Protein AF-A0A3A0VAQ7-F1 (afdb_monomer)

Structure (mmCIF, N/CA/C/O backbone):
data_AF-A0A3A0VAQ7-F1
#
_entry.id   AF-A0A3A0VAQ7-F1
#
loop_
_atom_site.group_PDB
_atom_site.id
_atom_site.type_symbol
_atom_site.label_atom_id
_atom_site.label_alt_id
_atom_site.label_comp_id
_atom_site.label_asym_id
_atom_site.label_entity_id
_atom_site.label_seq_id
_atom_site.pdbx_PDB_ins_code
_atom_site.Cartn_x
_atom_site.Cartn_y
_atom_site.Cartn_z
_atom_site.occupancy
_atom_si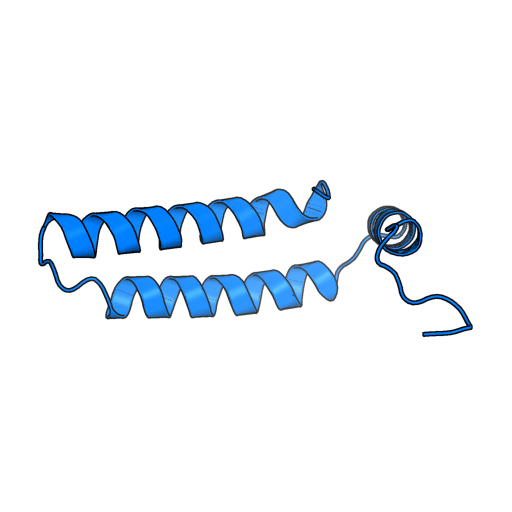te.B_iso_or_equiv
_atom_site.auth_seq_id
_atom_site.auth_comp_id
_atom_site.auth_asym_id
_atom_site.auth_atom_id
_atom_site.pdbx_PDB_model_num
ATOM 1 N N . MET A 1 1 ? 11.941 -0.976 2.927 1.00 64.44 1 MET A N 1
ATOM 2 C CA . MET A 1 1 ? 10.879 -0.099 2.398 1.00 64.44 1 MET A CA 1
ATOM 3 C C . MET A 1 1 ? 11.397 0.558 1.134 1.00 64.44 1 MET A C 1
ATOM 5 O O . MET A 1 1 ? 12.471 1.150 1.184 1.00 64.44 1 MET A O 1
ATOM 9 N N . LEU A 1 2 ? 10.699 0.377 0.014 1.00 79.12 2 LEU A N 1
ATOM 10 C CA . LEU A 1 2 ? 11.098 0.935 -1.276 1.00 79.12 2 LEU A CA 1
ATOM 11 C C . LEU A 1 2 ? 10.590 2.375 -1.402 1.00 79.12 2 LEU A C 1
ATOM 13 O O . LEU A 1 2 ? 9.510 2.705 -0.914 1.00 79.12 2 LEU A O 1
ATOM 17 N N . ASP A 1 3 ? 11.366 3.253 -2.039 1.00 79.25 3 ASP A N 1
ATOM 18 C CA . ASP A 1 3 ? 11.030 4.683 -2.101 1.00 79.25 3 ASP A CA 1
ATOM 19 C C . ASP A 1 3 ? 9.715 4.947 -2.843 1.00 79.25 3 ASP A C 1
ATOM 21 O O . ASP A 1 3 ? 8.975 5.861 -2.480 1.00 79.25 3 ASP A O 1
ATOM 25 N N . PHE A 1 4 ? 9.403 4.123 -3.843 1.00 81.12 4 PHE A N 1
ATOM 26 C CA . PHE A 1 4 ? 8.177 4.226 -4.632 1.00 81.12 4 PHE A CA 1
ATOM 27 C C . PHE A 1 4 ? 6.928 3.702 -3.900 1.00 81.12 4 PHE A C 1
ATOM 29 O O . PHE A 1 4 ? 5.814 3.987 -4.330 1.00 81.12 4 PHE A O 1
ATOM 36 N N . GLU A 1 5 ? 7.088 2.987 -2.780 1.00 85.06 5 GLU A N 1
ATOM 37 C CA . GLU A 1 5 ? 5.979 2.460 -1.966 1.00 85.06 5 GLU A CA 1
ATOM 38 C C . GLU A 1 5 ? 5.570 3.399 -0.824 1.00 85.06 5 GLU A C 1
ATOM 40 O O . GLU A 1 5 ? 4.547 3.173 -0.177 1.00 85.06 5 GLU A O 1
ATOM 45 N N . LYS A 1 6 ? 6.323 4.482 -0.587 1.00 85.44 6 LYS A N 1
ATOM 46 C CA . LYS A 1 6 ? 5.976 5.528 0.393 1.00 85.44 6 LYS A CA 1
ATOM 47 C C . LYS A 1 6 ? 4.511 5.987 0.328 1.00 85.44 6 LYS A C 1
ATOM 49 O O . LYS A 1 6 ? 3.864 5.932 1.372 1.00 85.44 6 LYS A O 1
ATOM 54 N N . PRO A 1 7 ? 3.948 6.360 -0.840 1.00 85.50 7 PRO A N 1
ATOM 55 C CA . PRO A 1 7 ? 2.551 6.795 -0.905 1.00 85.50 7 PRO A CA 1
ATOM 56 C C . PRO A 1 7 ? 1.556 5.697 -0.498 1.00 85.50 7 PRO A C 1
ATOM 58 O O . PRO A 1 7 ? 0.528 5.991 0.102 1.00 85.50 7 PRO A O 1
ATOM 61 N N . LEU A 1 8 ? 1.862 4.422 -0.763 1.00 88.62 8 LEU A N 1
ATOM 62 C CA . LEU A 1 8 ? 1.006 3.303 -0.351 1.00 88.62 8 LEU A CA 1
ATOM 63 C C . LEU A 1 8 ? 1.033 3.116 1.167 1.00 88.62 8 LEU A C 1
ATOM 65 O O . LEU A 1 8 ? 0.012 2.826 1.788 1.00 88.62 8 LEU A O 1
ATOM 69 N N . PHE A 1 9 ? 2.205 3.305 1.771 1.00 88.50 9 PHE A N 1
ATOM 70 C CA . PHE A 1 9 ? 2.378 3.197 3.213 1.00 88.50 9 PHE A CA 1
ATOM 71 C C . PHE A 1 9 ? 1.653 4.315 3.968 1.00 88.50 9 PHE A C 1
ATOM 73 O O . P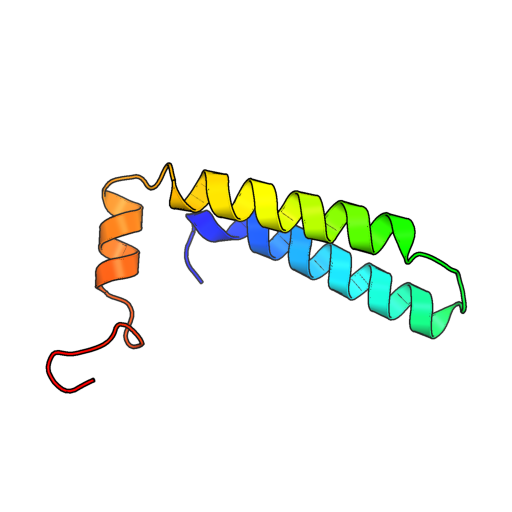HE A 1 9 ? 1.037 4.056 4.995 1.00 88.50 9 PHE A O 1
ATOM 80 N N . GLU A 1 10 ? 1.652 5.539 3.438 1.00 88.81 10 GLU A N 1
ATOM 81 C CA . GLU A 1 10 ? 0.875 6.648 4.006 1.00 88.81 10 GLU A CA 1
ATOM 82 C C . GLU A 1 10 ? -0.628 6.340 4.040 1.00 88.81 10 GLU A C 1
ATOM 84 O O . GLU A 1 10 ? -1.281 6.560 5.061 1.00 88.81 10 GLU A O 1
ATOM 89 N N . ILE A 1 11 ? -1.169 5.768 2.958 1.00 88.62 11 ILE A N 1
ATOM 90 C CA . ILE A 1 11 ? -2.580 5.363 2.896 1.00 88.62 11 ILE A CA 1
ATOM 91 C C . ILE A 1 11 ? -2.858 4.222 3.887 1.00 88.62 11 ILE A C 1
ATOM 93 O O . ILE A 1 11 ? -3.850 4.282 4.611 1.00 88.62 11 ILE A O 1
ATOM 97 N N . LYS A 1 12 ? -1.967 3.223 3.986 1.00 89.81 12 LYS A N 1
ATOM 98 C CA . LYS A 1 12 ? -2.088 2.138 4.978 1.00 89.81 12 LYS A CA 1
ATOM 99 C C . LYS A 1 12 ? -2.100 2.654 6.415 1.00 89.81 12 LYS A C 1
ATOM 101 O O . LYS A 1 12 ? -2.992 2.285 7.169 1.00 89.81 12 LYS A O 1
ATOM 106 N N . ASN A 1 13 ? -1.179 3.548 6.769 1.00 92.00 13 ASN A N 1
ATOM 107 C CA . ASN A 1 13 ? -1.137 4.142 8.108 1.00 92.00 13 ASN A CA 1
ATOM 108 C C . ASN A 1 13 ? -2.416 4.922 8.419 1.00 92.00 13 ASN A C 1
ATOM 110 O O . ASN A 1 13 ? -2.897 4.913 9.549 1.00 92.00 13 ASN A O 1
ATOM 114 N N . LYS A 1 14 ? -2.989 5.597 7.415 1.00 88.94 14 LYS A N 1
ATOM 115 C CA . LYS A 1 14 ? -4.255 6.311 7.579 1.00 88.94 14 LYS A CA 1
ATOM 116 C C . LYS A 1 14 ? -5.420 5.349 7.830 1.00 88.94 14 LYS A C 1
ATOM 118 O O . LYS A 1 14 ? -6.230 5.621 8.709 1.00 88.94 14 LYS A O 1
ATOM 123 N N . ILE A 1 15 ? -5.473 4.223 7.114 1.00 90.69 15 ILE A N 1
ATOM 124 C CA . ILE A 1 15 ? -6.458 3.154 7.352 1.00 90.69 15 ILE A CA 1
ATOM 125 C C . ILE A 1 15 ? -6.301 2.584 8.765 1.00 90.69 15 ILE A C 1
ATOM 127 O O . ILE A 1 15 ? -7.288 2.437 9.476 1.00 90.69 15 ILE A O 1
ATOM 131 N N . GLU A 1 16 ? -5.073 2.297 9.191 1.00 90.88 16 GLU A N 1
ATOM 132 C CA . GLU A 1 16 ? -4.791 1.749 10.520 1.00 90.88 16 GLU A CA 1
ATOM 133 C C . GLU A 1 16 ? -5.189 2.730 11.632 1.00 90.88 16 GLU A C 1
ATOM 135 O O . GLU A 1 16 ? -5.900 2.361 12.563 1.00 90.88 16 GLU A O 1
ATOM 140 N N . SER A 1 17 ? -4.873 4.018 11.469 1.00 89.12 17 SER A N 1
ATOM 141 C CA . SER A 1 17 ? -5.313 5.075 12.386 1.00 89.12 17 SER A CA 1
ATOM 142 C C . SER A 1 17 ? -6.838 5.219 12.457 1.00 89.12 17 SER A C 1
ATOM 144 O O . SER A 1 17 ? -7.367 5.548 13.523 1.00 89.12 17 SER A O 1
ATOM 146 N N . LEU A 1 18 ? -7.550 5.018 11.344 1.00 87.31 18 LEU A N 1
ATOM 147 C CA . LEU A 1 18 ? -9.015 5.039 11.316 1.00 87.31 18 LEU A CA 1
ATOM 148 C C . LEU A 1 18 ? -9.606 3.801 11.992 1.00 87.31 18 LEU A C 1
ATOM 150 O O . LEU A 1 18 ? -10.524 3.953 12.792 1.00 87.31 18 LEU A O 1
ATOM 154 N N . LYS A 1 19 ? -9.033 2.613 11.760 1.00 87.19 19 LYS A N 1
ATOM 155 C CA . LYS A 1 19 ? -9.416 1.370 12.451 1.00 87.19 19 LYS A CA 1
ATOM 156 C C . LYS A 1 19 ? -9.229 1.492 13.964 1.00 87.19 19 LYS A C 1
ATOM 158 O O . LYS A 1 19 ? -10.145 1.182 14.719 1.00 87.19 19 LYS A O 1
ATOM 163 N N . GLU A 1 20 ? -8.103 2.046 14.415 1.00 89.19 20 GLU A N 1
ATOM 164 C CA . GLU A 1 20 ? -7.892 2.332 15.839 1.00 89.19 20 GLU A CA 1
ATOM 165 C C . GLU A 1 20 ? -8.900 3.348 16.398 1.00 89.19 20 GLU A C 1
ATOM 167 O O . GLU A 1 20 ? -9.319 3.250 17.551 1.00 89.19 20 GLU A O 1
ATOM 172 N N . SER A 1 21 ? -9.269 4.362 15.611 1.00 85.31 21 SER A N 1
ATOM 173 C CA . 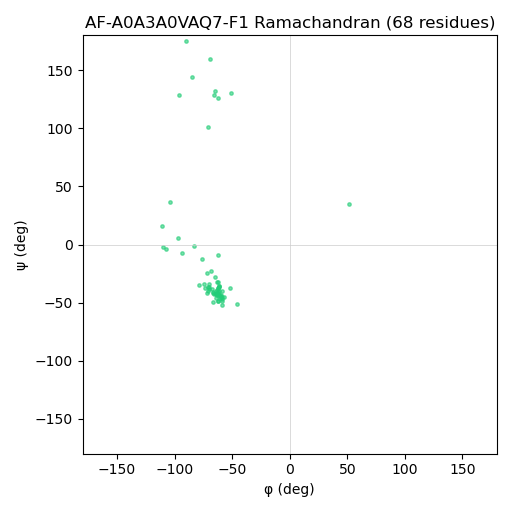SER A 1 21 ? -10.223 5.391 16.042 1.00 85.31 21 SER A CA 1
ATOM 174 C C . SER A 1 21 ? -11.646 4.847 16.137 1.00 85.31 21 SER A C 1
ATOM 176 O O . SER A 1 21 ? -12.368 5.236 17.055 1.00 85.31 21 SER A O 1
ATOM 178 N N . GLN A 1 22 ? -12.022 3.946 15.227 1.00 86.69 22 GLN A N 1
ATOM 179 C CA . GLN A 1 22 ? -13.276 3.196 15.250 1.00 86.69 22 GLN A CA 1
ATOM 180 C C . GLN A 1 22 ? -13.355 2.318 16.502 1.00 86.69 22 GLN A C 1
ATOM 182 O O . GLN A 1 22 ? -14.331 2.411 17.238 1.00 86.69 22 GLN A O 1
ATOM 187 N N . GLU A 1 23 ? -12.301 1.554 16.809 1.00 85.31 23 GLU A N 1
ATOM 188 C CA . GLU A 1 23 ? -12.247 0.714 18.016 1.00 85.31 23 GLU A CA 1
ATOM 189 C C . GLU A 1 23 ? -12.325 1.542 19.312 1.00 85.31 23 GLU A C 1
ATOM 191 O O . GLU A 1 23 ? -12.974 1.141 20.276 1.00 85.31 23 GLU A O 1
ATOM 196 N N . LYS A 1 24 ? -11.694 2.724 19.343 1.00 85.75 24 LYS A N 1
ATOM 197 C CA . LYS A 1 24 ? -11.663 3.593 20.534 1.00 85.75 24 LYS A CA 1
ATOM 198 C C . LYS A 1 24 ? -12.945 4.397 20.758 1.00 85.75 24 LYS A C 1
ATOM 200 O O . LYS A 1 24 ? -13.271 4.675 21.909 1.00 85.75 24 LYS A O 1
ATOM 205 N N . ASN A 1 25 ? -13.622 4.831 19.694 1.00 80.50 25 ASN A N 1
ATOM 206 C CA . ASN A 1 25 ? -14.761 5.754 19.791 1.00 80.50 25 ASN A CA 1
ATOM 207 C C . ASN A 1 25 ? -16.114 5.111 19.447 1.00 80.50 25 ASN A C 1
ATOM 209 O O . ASN A 1 25 ? -17.122 5.808 19.528 1.00 80.50 25 ASN A O 1
ATOM 213 N N . ASP A 1 26 ? -16.141 3.826 19.068 1.00 77.69 26 ASP A N 1
ATOM 214 C CA . ASP A 1 26 ? -17.344 3.101 18.620 1.00 77.69 26 ASP A CA 1
ATOM 215 C C . ASP A 1 26 ? -18.100 3.857 17.506 1.00 77.69 26 ASP A C 1
ATOM 217 O O . ASP A 1 26 ? -19.328 3.904 17.447 1.00 77.69 26 ASP A O 1
ATOM 221 N N . VAL A 1 27 ? -17.337 4.532 16.639 1.00 78.88 27 VAL A N 1
ATOM 222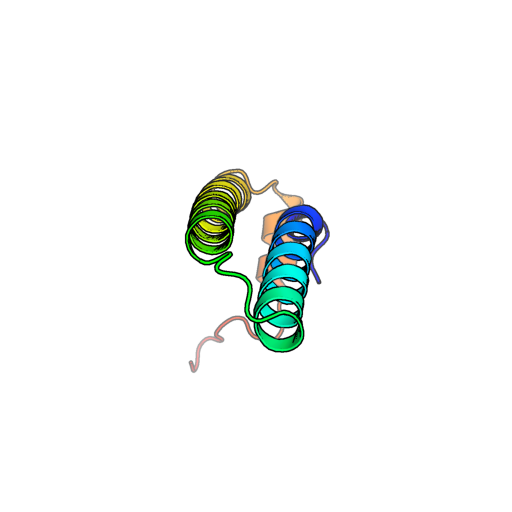 C CA . VAL A 1 27 ? -17.859 5.295 15.500 1.00 78.88 27 VAL A CA 1
ATOM 223 C C . VAL A 1 27 ? -17.779 4.418 14.265 1.00 78.88 27 VAL A C 1
ATOM 225 O O . VAL A 1 27 ? -16.712 3.894 13.952 1.00 78.88 27 VAL A O 1
ATOM 228 N N . ASP A 1 28 ? -18.885 4.298 13.536 1.00 80.62 28 ASP A N 1
ATOM 229 C CA . ASP A 1 28 ? -18.906 3.584 12.264 1.00 80.62 28 ASP A CA 1
ATOM 230 C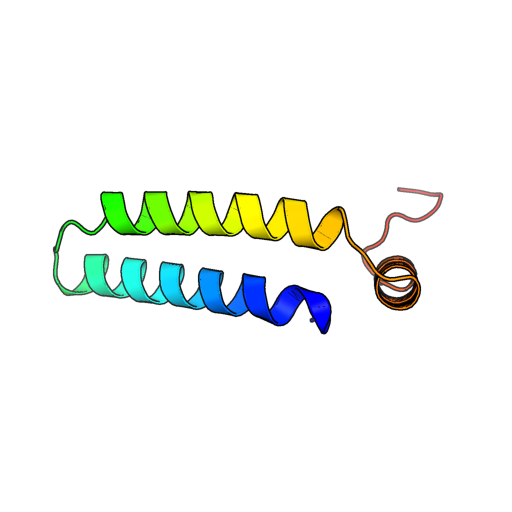 C . ASP A 1 28 ? -18.143 4.376 11.191 1.00 80.62 28 ASP A C 1
ATOM 232 O O . ASP A 1 28 ? -18.631 5.366 10.647 1.00 80.62 28 ASP A O 1
ATOM 236 N N . LEU A 1 29 ? -16.906 3.953 10.937 1.00 83.12 29 LEU A N 1
ATOM 237 C CA . LEU A 1 29 ? -16.027 4.481 9.892 1.00 83.12 29 LEU A CA 1
ATOM 238 C C . LEU A 1 29 ? -15.812 3.449 8.777 1.00 83.12 29 LEU A C 1
ATOM 240 O O 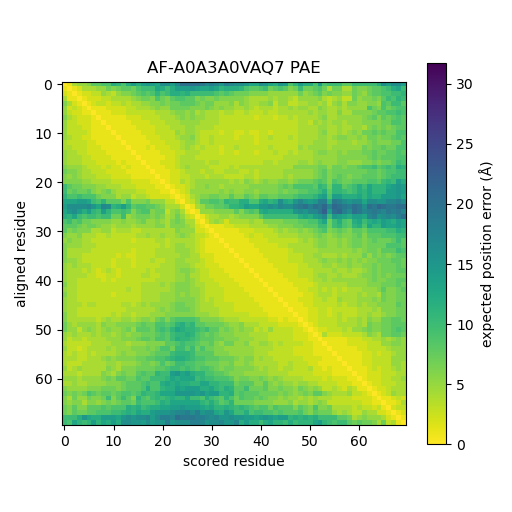. LEU A 1 29 ? -14.880 3.589 7.984 1.00 83.12 29 LEU A O 1
ATOM 244 N N . GLN A 1 30 ? -16.651 2.407 8.720 1.00 85.25 30 GLN A N 1
ATOM 245 C CA . GLN A 1 30 ? -16.457 1.282 7.812 1.00 85.25 30 GLN A CA 1
ATOM 246 C C . GLN A 1 30 ? -16.465 1.731 6.347 1.00 85.25 30 GLN A C 1
ATOM 248 O O . GLN A 1 30 ? -15.572 1.363 5.593 1.00 85.25 30 GLN A O 1
ATOM 253 N N . GLU A 1 31 ? -17.398 2.608 5.964 1.00 87.19 31 GLU A N 1
ATOM 254 C CA . GLU A 1 31 ? -17.486 3.132 4.594 1.00 87.19 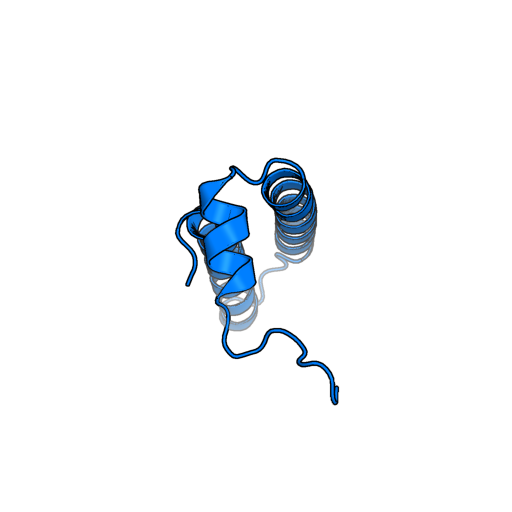31 GLU A CA 1
ATOM 255 C C . GLU A 1 31 ? -16.216 3.902 4.187 1.00 87.19 31 GLU A C 1
ATOM 257 O O . GLU A 1 31 ? -15.710 3.748 3.075 1.00 87.19 31 GLU A O 1
ATOM 262 N N . GLU A 1 32 ? -15.646 4.698 5.094 1.00 86.56 32 GLU A N 1
ATOM 263 C CA . GLU A 1 32 ? -14.444 5.481 4.803 1.00 86.56 32 GLU A CA 1
ATOM 264 C C . GLU A 1 32 ? -13.179 4.610 4.761 1.00 86.56 32 GLU A C 1
ATOM 266 O O . GLU A 1 32 ? -12.293 4.840 3.930 1.00 86.56 32 GLU A O 1
ATOM 271 N N . ILE A 1 33 ? -13.120 3.567 5.594 1.00 89.00 33 ILE A N 1
ATOM 272 C CA . ILE A 1 33 ? -12.083 2.531 5.530 1.00 89.00 33 ILE A CA 1
ATOM 273 C C . ILE A 1 33 ? -12.157 1.799 4.191 1.00 89.00 33 ILE A C 1
ATOM 275 O O . ILE A 1 33 ? -11.138 1.703 3.507 1.00 89.00 33 ILE A O 1
ATOM 279 N N . ASP A 1 34 ? -13.345 1.359 3.780 1.00 90.81 34 ASP A N 1
ATOM 280 C CA . ASP A 1 34 ? -13.549 0.630 2.527 1.00 90.81 34 ASP A CA 1
ATOM 281 C C . ASP A 1 34 ? -13.164 1.499 1.314 1.00 90.81 34 ASP A C 1
ATOM 283 O O . ASP A 1 34 ? -12.489 1.036 0.388 1.00 90.81 34 ASP A O 1
ATOM 287 N N . MET A 1 35 ? -13.504 2.796 1.331 1.00 91.56 35 MET A N 1
ATOM 288 C CA . MET A 1 35 ? -13.059 3.736 0.295 1.00 91.56 35 MET A CA 1
ATOM 289 C C . MET A 1 35 ? -11.533 3.887 0.249 1.00 91.56 35 MET A C 1
ATOM 291 O O . MET A 1 35 ? -10.945 3.949 -0.838 1.00 91.56 35 MET A O 1
ATOM 295 N N . LEU A 1 36 ? -10.871 3.975 1.406 1.00 90.62 36 LEU A N 1
ATOM 296 C CA . LEU A 1 36 ? -9.415 4.094 1.475 1.00 90.62 36 LEU A CA 1
ATOM 297 C C . LEU A 1 36 ? -8.713 2.800 1.064 1.00 90.62 36 LEU A C 1
ATOM 299 O O . LEU A 1 36 ? -7.686 2.872 0.391 1.00 90.62 36 LEU A O 1
ATOM 303 N N . GLU A 1 37 ? -9.269 1.636 1.395 1.00 90.12 37 GLU A N 1
ATOM 304 C CA . GLU A 1 37 ? -8.777 0.334 0.939 1.00 90.12 37 GLU A CA 1
ATOM 305 C C . GLU A 1 37 ? -8.909 0.194 -0.585 1.00 90.12 37 GLU A C 1
ATOM 307 O O . GLU A 1 37 ? -7.955 -0.214 -1.256 1.00 90.12 37 GLU A O 1
ATOM 312 N N . ALA A 1 38 ? -10.031 0.630 -1.168 1.00 93.25 38 ALA A N 1
ATOM 313 C CA . ALA A 1 38 ? -10.203 0.673 -2.620 1.00 93.25 38 ALA A CA 1
ATOM 314 C C . ALA A 1 38 ? -9.210 1.640 -3.293 1.00 93.25 38 ALA A C 1
ATOM 316 O O . ALA A 1 38 ? -8.620 1.325 -4.332 1.00 93.25 38 ALA A O 1
ATOM 317 N N . SER A 1 39 ? -8.982 2.810 -2.688 1.00 90.50 39 SER A N 1
ATOM 318 C CA . SER A 1 39 ? -7.989 3.782 -3.158 1.00 90.50 39 SER A CA 1
ATOM 319 C C . SER A 1 39 ? -6.564 3.226 -3.076 1.00 90.50 39 SER A C 1
ATOM 321 O O . SER A 1 39 ? -5.793 3.350 -4.030 1.00 90.50 39 SER A O 1
ATOM 323 N N . LEU A 1 40 ? -6.232 2.535 -1.980 1.00 91.62 40 LEU A N 1
ATOM 324 C CA . LEU A 1 40 ? -4.955 1.854 -1.791 1.00 91.62 40 LEU A CA 1
ATOM 325 C C . LEU A 1 40 ? -4.731 0.809 -2.883 1.00 91.62 40 LEU A C 1
ATOM 327 O O . LEU A 1 40 ? -3.661 0.799 -3.488 1.00 91.62 40 LEU A O 1
ATOM 331 N N . ALA A 1 41 ? -5.720 -0.045 -3.159 1.00 91.25 41 ALA A N 1
ATOM 332 C CA . ALA A 1 41 ? -5.625 -1.068 -4.199 1.00 91.25 41 ALA A CA 1
ATOM 333 C C . ALA A 1 41 ? -5.364 -0.444 -5.579 1.00 91.25 41 ALA A C 1
ATOM 335 O O . ALA A 1 41 ? -4.457 -0.870 -6.298 1.00 91.25 41 ALA A O 1
ATOM 336 N N . ARG A 1 42 ? -6.091 0.628 -5.913 1.00 91.75 42 ARG A N 1
ATOM 337 C CA . ARG A 1 42 ? -5.933 1.353 -7.179 1.00 91.75 42 ARG A CA 1
ATOM 338 C C . ARG A 1 42 ? -4.559 2.006 -7.318 1.00 91.75 42 ARG A C 1
ATOM 340 O O . ARG A 1 42 ? -3.936 1.914 -8.377 1.00 91.75 42 ARG A O 1
ATOM 347 N N . GLU A 1 43 ? -4.078 2.682 -6.277 1.00 89.75 43 GLU A N 1
ATOM 348 C CA . GLU A 1 43 ? -2.761 3.322 -6.328 1.00 89.75 43 GLU A CA 1
ATOM 349 C C . GLU A 1 43 ? -1.644 2.270 -6.333 1.00 89.75 43 GLU A C 1
ATOM 351 O O . GLU A 1 43 ? -0.651 2.440 -7.034 1.00 89.75 43 GLU A O 1
ATOM 356 N N . THR A 1 44 ? -1.839 1.141 -5.644 1.00 89.88 44 THR A N 1
ATOM 357 C CA . THR A 1 44 ? -0.921 -0.008 -5.665 1.00 89.88 44 THR A CA 1
ATOM 358 C C . THR A 1 44 ? -0.758 -0.536 -7.086 1.00 89.88 44 THR A C 1
ATOM 360 O O . THR A 1 44 ? 0.362 -0.620 -7.593 1.00 89.88 44 THR A O 1
ATOM 363 N N . GLU A 1 45 ? -1.867 -0.821 -7.771 1.00 91.19 45 GLU A N 1
ATOM 364 C CA . GLU A 1 45 ? -1.850 -1.274 -9.163 1.00 91.19 45 GLU A CA 1
ATOM 365 C C . GLU A 1 45 ? -1.137 -0.263 -10.067 1.00 91.19 45 GLU A C 1
ATOM 367 O O . GLU A 1 45 ? -0.263 -0.622 -10.857 1.00 91.19 45 GLU A O 1
ATOM 372 N N . LYS A 1 46 ? -1.445 1.024 -9.912 1.00 89.56 46 LYS A N 1
ATOM 373 C CA . LYS A 1 46 ? -0.846 2.101 -10.704 1.00 89.56 46 LYS A CA 1
ATOM 374 C C . LYS A 1 46 ? 0.662 2.246 -10.477 1.00 89.56 46 LYS A C 1
ATOM 376 O O . LYS A 1 46 ? 1.391 2.467 -11.448 1.00 89.56 46 LYS A O 1
ATOM 381 N N . VAL A 1 47 ? 1.134 2.115 -9.236 1.00 88.56 47 VAL A N 1
ATOM 382 C CA . VAL A 1 47 ? 2.561 2.175 -8.878 1.00 88.56 47 VAL A CA 1
ATOM 383 C C . VAL A 1 47 ? 3.312 0.984 -9.471 1.00 88.56 47 VAL A C 1
ATOM 385 O O . VAL A 1 47 ? 4.313 1.184 -10.160 1.00 88.56 47 VAL A O 1
ATOM 388 N N . TYR A 1 48 ? 2.806 -0.241 -9.292 1.00 88.19 48 TYR A N 1
ATOM 389 C CA . TYR A 1 48 ? 3.457 -1.437 -9.840 1.00 88.19 48 TYR A CA 1
ATOM 390 C C . TYR A 1 48 ? 3.338 -1.549 -11.370 1.00 88.19 48 TYR A C 1
ATOM 392 O O . TYR A 1 48 ? 4.203 -2.145 -12.013 1.00 88.19 48 TYR A O 1
ATOM 400 N N . THR A 1 49 ? 2.328 -0.927 -11.983 1.00 90.44 49 THR A N 1
ATOM 401 C CA . THR A 1 49 ? 2.213 -0.845 -13.449 1.00 90.44 49 THR A CA 1
ATOM 402 C C . THR A 1 49 ? 3.226 0.141 -14.039 1.00 90.44 49 THR A C 1
ATOM 404 O O . THR A 1 49 ? 3.822 -0.126 -15.083 1.00 90.44 49 THR A O 1
ATOM 407 N N . ASN A 1 50 ? 3.486 1.260 -13.352 1.00 88.94 50 ASN A N 1
ATOM 408 C CA . ASN A 1 50 ? 4.368 2.334 -13.822 1.00 88.94 50 ASN A CA 1
ATOM 409 C C . ASN A 1 50 ? 5.750 2.346 -13.142 1.00 88.94 50 ASN A C 1
ATOM 411 O O . ASN A 1 50 ? 6.325 3.411 -12.908 1.00 88.94 50 ASN A O 1
ATOM 415 N N . LEU A 1 51 ? 6.310 1.167 -12.857 1.00 87.81 51 LEU A N 1
ATOM 416 C CA . LEU A 1 51 ? 7.639 1.043 -12.248 1.00 87.81 51 LEU A CA 1
ATOM 417 C C . LEU A 1 51 ? 8.731 1.617 -13.153 1.00 87.81 51 LEU A C 1
ATOM 419 O O . LEU A 1 51 ? 8.912 1.163 -14.294 1.00 87.81 51 LEU A O 1
ATOM 423 N N . LYS A 1 52 ? 9.530 2.544 -12.613 1.00 90.31 52 LYS A N 1
ATOM 424 C CA . LYS A 1 52 ? 10.714 3.064 -13.302 1.00 90.31 52 LYS A CA 1
ATOM 425 C C . LYS A 1 52 ? 11.795 1.981 -13.385 1.00 90.31 52 LYS A C 1
ATOM 427 O O . LYS A 1 52 ? 11.803 1.044 -12.584 1.00 90.31 52 LYS A O 1
ATOM 432 N N . PRO A 1 53 ? 12.762 2.102 -14.313 1.00 90.81 53 PRO A N 1
ATOM 433 C CA . PRO A 1 53 ? 13.851 1.133 -14.430 1.00 90.81 53 PRO A CA 1
ATOM 434 C C . PRO A 1 53 ? 14.589 0.875 -13.108 1.00 90.81 53 PRO A C 1
ATOM 436 O O . PRO A 1 53 ? 14.928 -0.267 -12.813 1.00 90.81 53 PRO A O 1
ATOM 439 N N . TRP A 1 54 ? 14.786 1.911 -12.288 1.00 88.94 54 TRP A N 1
ATOM 440 C CA . TRP A 1 54 ? 15.441 1.778 -10.985 1.00 88.94 54 TRP A CA 1
ATOM 441 C C . TRP A 1 54 ? 14.580 1.043 -9.948 1.00 88.94 54 TRP A C 1
ATOM 443 O O . TRP A 1 54 ? 15.091 0.170 -9.250 1.00 88.94 54 TRP A O 1
ATOM 453 N N . ASP A 1 55 ? 13.273 1.310 -9.913 1.00 88.00 55 ASP A N 1
ATOM 454 C CA . ASP A 1 55 ? 12.315 0.632 -9.025 1.00 88.00 55 ASP A CA 1
ATOM 455 C C . ASP A 1 55 ? 12.311 -0.885 -9.288 1.00 88.00 55 ASP A C 1
ATOM 457 O O . ASP A 1 55 ? 12.344 -1.702 -8.367 1.00 88.00 55 ASP A O 1
ATOM 461 N N . ARG A 1 56 ? 12.389 -1.281 -10.567 1.00 88.00 56 ARG A N 1
ATOM 462 C CA . ARG A 1 56 ? 12.509 -2.692 -10.978 1.00 88.00 56 ARG A CA 1
ATOM 463 C C . ARG A 1 56 ? 13.803 -3.340 -10.486 1.00 88.00 56 ARG A C 1
ATOM 465 O O . ARG A 1 56 ? 13.787 -4.504 -10.092 1.00 88.00 56 ARG A O 1
ATOM 472 N N . VAL A 1 57 ? 14.920 -2.609 -10.502 1.00 89.88 57 VAL A N 1
ATOM 473 C CA . VAL A 1 57 ? 16.203 -3.100 -9.971 1.00 89.88 57 VAL A CA 1
ATOM 474 C C . VAL A 1 57 ? 16.122 -3.284 -8.460 1.00 89.88 57 VAL A C 1
ATOM 476 O O . VAL A 1 57 ? 16.626 -4.282 -7.949 1.00 89.88 57 VAL A O 1
ATOM 479 N N . GLN A 1 58 ? 15.472 -2.363 -7.747 1.00 88.00 58 GLN A N 1
ATOM 480 C CA . GLN A 1 58 ? 15.262 -2.505 -6.308 1.00 88.00 58 GLN A CA 1
ATOM 481 C C . GLN A 1 58 ? 14.423 -3.752 -5.985 1.00 88.00 58 GLN A C 1
ATOM 483 O O . GLN A 1 58 ? 14.833 -4.545 -5.142 1.00 88.00 58 GLN A O 1
ATOM 488 N N . LEU A 1 59 ? 13.333 -3.995 -6.725 1.00 86.94 59 LEU A N 1
ATOM 489 C CA . LEU A 1 59 ? 12.518 -5.215 -6.608 1.00 86.94 59 LEU A CA 1
ATOM 490 C C . LEU A 1 59 ? 13.298 -6.498 -6.932 1.00 86.94 59 LEU A C 1
ATOM 492 O O . LEU A 1 59 ? 13.075 -7.547 -6.333 1.00 86.94 59 LEU A O 1
ATOM 496 N N . ALA A 1 60 ? 14.217 -6.447 -7.898 1.00 87.75 60 ALA A N 1
ATOM 497 C CA . ALA A 1 60 ? 15.065 -7.586 -8.250 1.00 87.75 60 ALA A CA 1
ATOM 498 C C . ALA A 1 60 ? 16.086 -7.945 -7.164 1.00 87.75 60 ALA A C 1
ATOM 500 O O . ALA A 1 60 ? 16.548 -9.081 -7.124 1.00 87.75 60 ALA A O 1
ATOM 501 N N . ARG A 1 61 ? 16.429 -6.993 -6.292 1.00 89.56 61 ARG A N 1
ATOM 502 C CA . ARG A 1 61 ? 17.407 -7.158 -5.208 1.00 89.56 61 ARG A CA 1
ATOM 503 C C . ARG A 1 61 ? 16.770 -7.478 -3.855 1.00 89.56 61 ARG A C 1
ATOM 505 O O . ARG A 1 61 ? 17.485 -7.502 -2.857 1.00 89.56 61 ARG A O 1
ATOM 512 N N . LEU A 1 62 ? 15.455 -7.689 -3.803 1.00 87.94 62 LEU A N 1
ATOM 513 C CA . LEU A 1 62 ? 14.788 -8.091 -2.571 1.00 87.94 62 LEU A CA 1
ATOM 514 C C . LEU A 1 62 ? 15.259 -9.483 -2.140 1.00 87.94 62 LEU A C 1
ATOM 516 O O . LEU A 1 62 ? 15.278 -10.415 -2.940 1.00 87.94 62 LEU A O 1
ATOM 520 N N . GLN A 1 63 ? 15.609 -9.614 -0.860 1.00 86.94 63 GLN A N 1
ATOM 521 C CA . GLN A 1 63 ? 16.058 -10.877 -0.268 1.00 86.94 63 GLN A CA 1
ATOM 522 C C . GLN A 1 63 ? 14.952 -11.942 -0.262 1.00 86.94 63 GLN A C 1
ATOM 524 O O . GLN A 1 63 ? 15.245 -13.131 -0.302 1.00 86.94 63 GLN A O 1
ATOM 529 N N . GLU A 1 64 ? 13.694 -11.501 -0.213 1.00 86.50 64 GLU A N 1
ATOM 530 C CA . GLU A 1 64 ? 12.489 -12.339 -0.235 1.00 86.50 64 GLU A CA 1
ATOM 531 C C . GLU A 1 64 ? 12.048 -12.741 -1.651 1.00 86.50 64 GLU A C 1
ATOM 533 O O . GLU A 1 64 ? 11.045 -13.433 -1.816 1.00 86.50 64 GLU A O 1
ATOM 538 N N . ARG A 1 65 ? 12.761 -12.289 -2.692 1.00 87.00 65 ARG A N 1
ATOM 539 C CA . ARG A 1 65 ? 12.441 -12.671 -4.065 1.00 87.00 65 ARG A CA 1
ATOM 540 C C . ARG A 1 65 ? 12.693 -14.178 -4.236 1.00 87.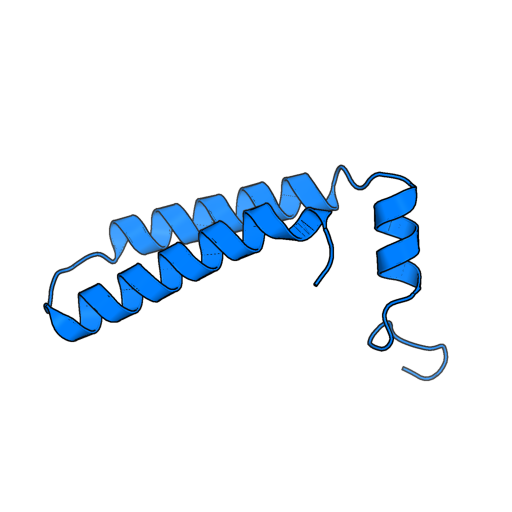00 65 ARG A C 1
ATOM 542 O O . ARG A 1 65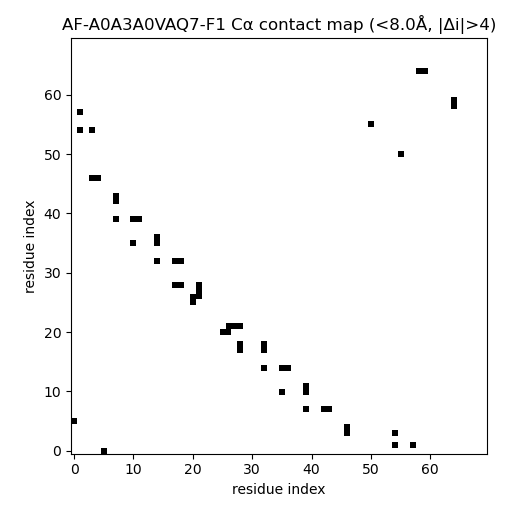 ? 13.809 -14.605 -3.938 1.00 87.00 65 ARG A O 1
ATOM 549 N N . PRO A 1 66 ? 11.723 -14.949 -4.770 1.00 91.25 66 PRO A N 1
ATOM 550 C CA . PRO A 1 66 ? 11.885 -16.381 -4.992 1.00 91.25 66 PRO A CA 1
ATOM 551 C C . PRO A 1 66 ? 13.166 -16.695 -5.759 1.00 91.25 66 PRO A C 1
ATOM 553 O O . PRO A 1 66 ? 13.473 -16.067 -6.783 1.00 91.25 66 PRO A O 1
ATOM 556 N N . THR A 1 67 ? 13.924 -17.643 -5.227 1.00 90.88 67 THR A N 1
ATOM 557 C CA . THR A 1 67 ? 15.146 -18.156 -5.835 1.00 90.88 67 THR A CA 1
ATOM 558 C C . THR A 1 67 ? 14.825 -19.341 -6.739 1.00 90.88 67 THR A C 1
ATOM 560 O O . THR A 1 67 ? 13.693 -19.803 -6.818 1.00 90.88 67 THR A O 1
ATOM 563 N N . SER A 1 68 ? 15.824 -19.868 -7.445 1.00 89.81 68 SER A N 1
ATOM 564 C CA . SER A 1 68 ? 15.634 -20.998 -8.365 1.00 89.81 68 SER A CA 1
ATOM 565 C C . SER A 1 68 ? 15.158 -22.304 -7.705 1.00 89.81 68 SER A C 1
ATOM 567 O O . SER A 1 68 ? 14.898 -23.263 -8.426 1.00 89.81 68 SER A O 1
ATOM 569 N N . LEU A 1 69 ? 15.130 -22.379 -6.371 1.00 89.19 69 LEU A N 1
ATOM 570 C CA . LEU A 1 69 ? 14.710 -23.555 -5.599 1.00 89.19 69 LEU A CA 1
ATOM 571 C C . LEU A 1 69 ? 13.344 -23.374 -4.912 1.00 89.19 69 LEU A C 1
ATOM 573 O O . LEU A 1 69 ? 12.881 -24.326 -4.286 1.00 89.19 69 LEU A O 1
ATOM 577 N N . ASP A 1 70 ? 12.747 -22.182 -5.013 1.00 82.31 70 ASP A N 1
ATOM 578 C CA . ASP A 1 70 ? 11.426 -21.841 -4.464 1.00 82.31 70 ASP A CA 1
ATOM 579 C C . ASP A 1 70 ? 10.281 -22.105 -5.459 1.00 82.31 70 ASP A C 1
ATOM 581 O O . ASP A 1 70 ? 10.540 -22.163 -6.687 1.00 82.31 70 ASP A O 1
#

Secondary structure (DSSP, 8-state):
--GGGHHHHHHHHHHHHHHHHHHHHT---HHHHHHHHHHHHHHHHHHHHT--HHHHHHHHT-TTS--TT-

Mean predicted aligned error: 5.6 Å

Sequence (70 aa):
MLDFEKPLFEIKNKIESLKESQEKNDVDLQEEIDMLEASLARETEKVYTNLKPWDRVQLARLQERPTSLD

InterPro domains:
  IPR001095 Acetyl-CoA carboxylase, alpha subunit [PF03255] (1-70)
  IPR001095 Acetyl-CoA carboxylase, alpha subunit [PTHR42853] (2-70)
  IPR011763 Acetyl-coenzyme A carboxyltransferase, C-terminal [PS50989] (32-70)
  IPR029045 ClpP/crotonase-like domain superfamily [SSF52096] (3-70)

pLDDT: mean 87.39, std 4.41, range [64.44, 93.25]

Organism: Staphylococcus gallinarum (NCBI:txid1293)

Foldseek 3Di:
DQPLCVVLVVLVVVLVVVVVVCVVPVDPCPVVSVVSVVVSVVVVCVSVVPDDPVNVVVVVPDPPPDDPVD

Radius of gyration: 15.94 Å; Cα contacts (8 Å, |Δi|>4): 27; chains: 1; bounding box: 36×30×35 Å

Solvent-accessible surface area (backbone atoms only — not comparable to full-atom values): 4248 Å² total; per-residue (Å²): 136,58,83,86,48,49,70,57,50,54,49,50,52,51,46,50,54,47,52,53,47,26,73,73,65,76,45,93,50,61,71,60,44,52,52,50,52,54,50,43,54,53,51,48,52,52,47,68,70,65,58,49,80,66,56,52,52,54,60,71,65,41,87,86,51,82,54,99,88,103